Protein AF-A0A1Q4VI72-F1 (afdb_monomer)

Nearest PDB structures (foldseek):
  6pyu-assembly1_B  TM=8.974E-01  e=2.177E+00  Homo sapiens
  8i4v-assembly1_B  TM=8.586E-01  e=2.307E+00  Saccharomyces cerevisiae S288C
  6b87-assembly1_A-2  TM=8.925E-01  e=2.591E+00  synthetic construct
  6b87-assembly2_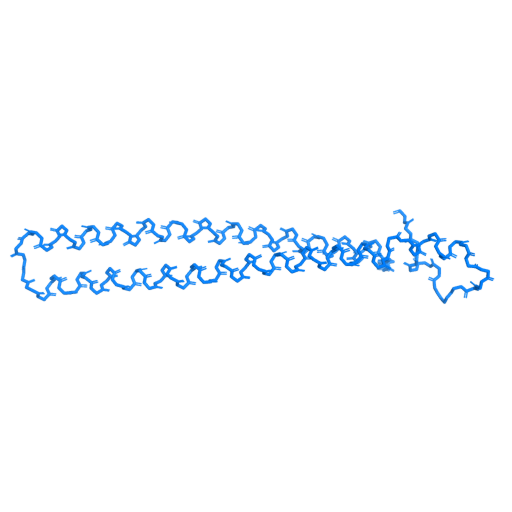B-3  TM=8.951E-01  e=3.083E+00  synthetic construct
  4ayx-assembly1_A  TM=3.768E-01  e=3.889E+00  Homo sapiens

Foldseek 3Di:
DDDPLQALVVVLVVLVVVLVVLVVVLVVLVVVLVVLVVVLVVLVVVLVVVVVVPPDPVSSVVSVVVSVVSVVVSVVSVVVSVVSVVVSVVSVVVSVCSCVVLVCQLVVCVPDPDDDPDPSRNDDD

Secondary structure (DSSP, 8-state):
-------HHHHHHHHHHHHHHHHHHHHHHHHHHHHHHHHHHHHHHHHHHHHHTT--HHHHHHHHHHHHHHHHHHHHHHHHHHHHHHHHHHHHHHHHHHHHHHTTHHHHHHH-SSPPS-TTTT---

pLDDT: mean 83.04, std 12.81, range [36.31, 95.94]

Structure (mmCIF, N/CA/C/O backbone):
data_AF-A0A1Q4VI72-F1
#
_entry.id   AF-A0A1Q4VI72-F1
#
loop_
_atom_site.group_PDB
_atom_site.id
_atom_site.type_symbol
_atom_site.label_atom_id
_atom_site.label_alt_id
_atom_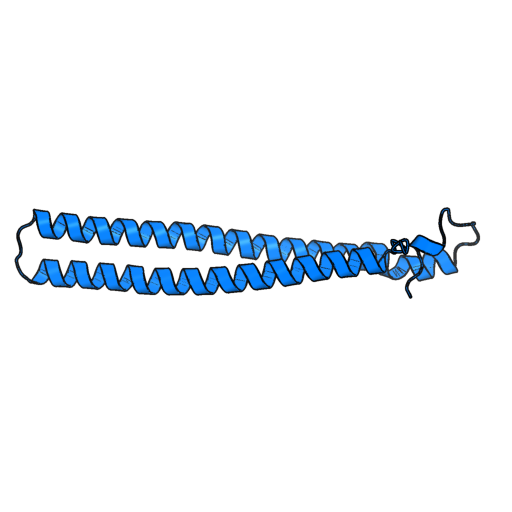site.label_comp_id
_atom_site.label_asym_id
_atom_site.label_entity_id
_atom_site.label_seq_id
_atom_site.pdbx_PDB_ins_code
_atom_site.Cartn_x
_atom_site.Cartn_y
_atom_site.Cartn_z
_atom_site.occupancy
_atom_site.B_iso_or_equiv
_atom_site.auth_seq_id
_atom_site.auth_comp_id
_atom_site.auth_asym_id
_atom_site.auth_atom_id
_atom_site.pdbx_PDB_model_num
ATOM 1 N N . MET A 1 1 ? 4.336 24.581 -32.681 1.00 36.31 1 MET A N 1
ATOM 2 C CA . MET A 1 1 ? 4.357 23.494 -31.678 1.00 36.31 1 MET A CA 1
ATOM 3 C C . MET A 1 1 ? 5.605 22.667 -31.921 1.00 36.31 1 MET A C 1
ATOM 5 O O . MET A 1 1 ? 5.722 22.096 -32.997 1.00 36.31 1 MET A O 1
ATOM 9 N N . ALA A 1 2 ? 6.5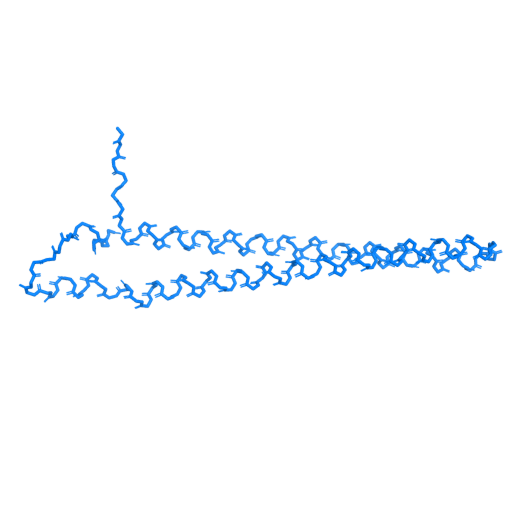71 22.680 -31.001 1.00 39.84 2 ALA A N 1
ATOM 10 C CA . ALA A 1 2 ? 7.768 21.856 -31.142 1.00 39.84 2 ALA A CA 1
ATOM 11 C C . ALA A 1 2 ? 7.350 20.378 -31.126 1.00 39.84 2 ALA A C 1
ATOM 13 O O . ALA A 1 2 ? 6.721 19.922 -30.171 1.00 39.84 2 ALA A O 1
ATOM 14 N N . LYS A 1 3 ? 7.645 19.654 -32.211 1.00 44.47 3 LYS A N 1
ATOM 15 C CA . LYS A 1 3 ? 7.513 18.197 -32.275 1.00 44.47 3 LYS A CA 1
ATOM 16 C C . LYS A 1 3 ? 8.441 17.659 -31.187 1.00 44.47 3 LYS A C 1
ATOM 18 O O . LYS A 1 3 ? 9.653 17.795 -31.319 1.00 44.47 3 LYS A O 1
ATOM 23 N N . VAL A 1 4 ? 7.895 17.120 -30.098 1.00 49.62 4 VAL A N 1
ATOM 24 C CA . VAL A 1 4 ? 8.700 16.330 -29.162 1.00 49.62 4 VAL A CA 1
ATOM 25 C C . VAL A 1 4 ? 9.279 15.202 -30.007 1.00 49.62 4 VAL A C 1
ATOM 27 O O . VAL A 1 4 ? 8.516 14.387 -30.530 1.00 49.62 4 VAL A O 1
ATOM 30 N N . SER A 1 5 ? 10.590 15.211 -30.250 1.00 59.25 5 SER A N 1
ATOM 31 C CA . SER A 1 5 ? 11.249 14.086 -30.899 1.00 59.25 5 SER A CA 1
ATOM 32 C C . SER A 1 5 ? 11.085 12.902 -29.955 1.00 59.25 5 SER A C 1
ATOM 34 O O . SER A 1 5 ? 11.680 12.832 -28.883 1.00 59.25 5 SER A O 1
ATOM 36 N N . LEU A 1 6 ? 10.163 12.012 -30.306 1.00 66.19 6 LEU A N 1
ATOM 37 C CA . LEU A 1 6 ? 9.956 10.761 -29.602 1.00 66.19 6 LEU A CA 1
ATOM 38 C C . LEU A 1 6 ? 11.237 9.951 -29.820 1.00 66.19 6 LEU A C 1
ATOM 40 O O . LEU A 1 6 ? 11.518 9.520 -30.930 1.00 66.19 6 LEU A O 1
ATOM 44 N N . THR A 1 7 ? 12.058 9.845 -28.780 1.00 73.69 7 THR A N 1
ATOM 45 C CA . THR A 1 7 ? 13.284 9.037 -28.766 1.00 73.69 7 THR A CA 1
ATOM 46 C C . THR A 1 7 ? 13.125 7.890 -27.782 1.00 73.69 7 THR A C 1
ATOM 48 O O . THR A 1 7 ? 12.330 7.970 -26.837 1.00 73.69 7 THR A O 1
ATOM 51 N N . TYR A 1 8 ? 13.931 6.841 -27.928 1.00 71.06 8 TYR A N 1
ATOM 52 C CA . TYR A 1 8 ? 13.983 5.773 -26.929 1.00 71.06 8 TYR A CA 1
ATOM 53 C C . TYR A 1 8 ? 14.281 6.301 -25.506 1.00 71.06 8 TYR A C 1
ATOM 55 O O . TYR A 1 8 ? 13.673 5.846 -24.535 1.00 71.06 8 TYR A O 1
ATOM 63 N N . ILE A 1 9 ? 15.143 7.318 -25.365 1.00 74.50 9 ILE A N 1
ATOM 64 C CA . ILE A 1 9 ? 15.403 7.958 -24.065 1.00 74.50 9 ILE A CA 1
ATOM 65 C C . ILE A 1 9 ? 14.132 8.580 -23.494 1.00 74.50 9 ILE A C 1
ATOM 67 O O . ILE A 1 9 ? 13.863 8.403 -22.305 1.00 74.50 9 ILE A O 1
ATOM 71 N N . SER A 1 10 ? 13.340 9.274 -24.317 1.00 79.19 10 SER A N 1
ATOM 72 C CA . SER A 1 10 ? 12.083 9.875 -23.861 1.00 79.19 10 SER A CA 1
ATOM 73 C C . SER A 1 10 ? 11.123 8.814 -23.308 1.00 79.19 10 SER A C 1
ATOM 75 O O . SER A 1 10 ? 10.606 8.982 -22.204 1.00 79.19 10 SER A O 1
ATOM 77 N N . LEU A 1 11 ? 10.995 7.665 -23.986 1.00 78.75 11 LEU A N 1
ATOM 78 C CA . LEU A 1 11 ? 10.203 6.528 -23.514 1.00 78.75 11 LEU A CA 1
ATOM 79 C C . LEU A 1 11 ? 10.751 5.965 -22.195 1.00 78.75 11 LEU A C 1
ATOM 81 O O . LEU A 1 11 ? 9.993 5.797 -21.238 1.00 78.75 11 LEU A O 1
ATOM 85 N N . ARG A 1 12 ? 12.066 5.729 -22.102 1.00 81.25 12 ARG A N 1
ATOM 86 C CA . ARG A 1 12 ? 12.709 5.218 -20.879 1.00 81.25 12 ARG A CA 1
ATOM 87 C C . ARG A 1 12 ? 12.503 6.162 -19.696 1.00 81.25 12 ARG A C 1
ATOM 89 O O . ARG A 1 12 ? 12.161 5.728 -18.600 1.00 81.25 12 ARG A O 1
ATOM 96 N N . LEU A 1 13 ? 12.686 7.466 -19.901 1.00 84.25 13 LEU A N 1
ATOM 97 C CA . LEU A 1 13 ? 12.469 8.476 -18.865 1.00 84.25 13 LEU A CA 1
ATOM 98 C C . LEU A 1 13 ? 11.007 8.509 -18.409 1.00 84.25 13 LEU A C 1
ATOM 100 O O . LEU A 1 13 ? 10.752 8.618 -17.207 1.00 84.25 13 LEU A O 1
ATOM 104 N N . SER A 1 14 ? 10.054 8.366 -19.332 1.00 84.00 14 SER A N 1
ATOM 105 C CA . SER A 1 14 ? 8.631 8.264 -19.002 1.00 84.00 14 SER A CA 1
ATOM 106 C C . SER A 1 14 ? 8.313 7.011 -18.182 1.00 84.00 14 SER A C 1
ATOM 108 O O . SER A 1 14 ? 7.658 7.135 -17.145 1.00 84.00 14 SER A O 1
ATOM 110 N N . VAL A 1 15 ? 8.819 5.835 -18.573 1.00 84.44 15 VAL A N 1
ATOM 111 C CA . VAL A 1 15 ? 8.623 4.570 -17.833 1.00 84.44 15 VAL A CA 1
ATOM 112 C C . VAL A 1 15 ? 9.241 4.655 -16.437 1.00 84.44 15 VAL A C 1
ATOM 114 O O . VAL A 1 15 ? 8.560 4.404 -15.441 1.00 84.44 15 VAL A O 1
ATOM 117 N N . ARG A 1 16 ? 10.488 5.125 -16.327 1.00 86.62 16 ARG A N 1
ATOM 118 C CA . ARG A 1 16 ? 11.162 5.332 -15.038 1.00 86.62 16 ARG A CA 1
ATOM 119 C C . ARG A 1 16 ? 10.419 6.323 -14.142 1.00 86.62 16 ARG A C 1
ATOM 121 O O . ARG A 1 16 ? 10.323 6.126 -12.930 1.00 86.62 16 ARG A O 1
ATOM 128 N N . SER A 1 17 ? 9.900 7.408 -14.716 1.00 89.06 17 SER A N 1
ATOM 129 C CA . SER A 1 17 ? 9.092 8.396 -13.992 1.00 89.06 17 SER A CA 1
ATOM 130 C C . SER A 1 17 ? 7.796 7.776 -13.467 1.00 89.06 17 SER A C 1
ATOM 132 O O . SER A 1 17 ? 7.456 7.963 -12.296 1.00 89.06 17 SER A O 1
ATOM 134 N N . ALA A 1 18 ? 7.109 6.979 -14.288 1.00 84.50 18 ALA A N 1
ATOM 135 C CA . ALA A 1 18 ? 5.918 6.243 -13.878 1.00 84.50 18 ALA A CA 1
ATOM 136 C C . ALA A 1 18 ? 6.222 5.245 -12.747 1.00 84.50 18 ALA A C 1
ATOM 138 O O . ALA A 1 18 ? 5.514 5.245 -11.742 1.00 84.50 18 ALA A O 1
ATOM 139 N N . ALA A 1 19 ? 7.317 4.482 -12.840 1.00 86.56 19 ALA A N 1
ATOM 140 C CA . ALA A 1 19 ? 7.741 3.543 -11.799 1.00 86.56 19 ALA A CA 1
ATOM 141 C C . ALA A 1 19 ? 8.025 4.239 -10.456 1.00 86.56 19 ALA A C 1
ATOM 143 O O . ALA A 1 19 ? 7.549 3.800 -9.405 1.00 86.56 19 ALA A O 1
ATOM 144 N N . LYS A 1 20 ? 8.723 5.384 -10.480 1.00 91.38 20 LYS A N 1
ATOM 145 C CA . LYS A 1 20 ? 8.958 6.207 -9.280 1.00 91.38 20 LYS A CA 1
ATOM 146 C C . LYS A 1 20 ? 7.657 6.730 -8.668 1.00 91.38 20 LYS A C 1
ATOM 148 O O . LYS A 1 20 ? 7.504 6.699 -7.449 1.00 91.38 20 LYS A O 1
ATOM 153 N N . LYS A 1 21 ? 6.717 7.201 -9.494 1.00 90.75 21 LYS A N 1
ATOM 154 C CA . LYS A 1 21 ? 5.401 7.666 -9.025 1.00 90.75 21 LYS A CA 1
ATOM 155 C C . LYS A 1 21 ? 4.598 6.525 -8.402 1.00 90.75 21 LYS A C 1
ATOM 157 O O . LYS A 1 21 ? 4.061 6.707 -7.313 1.00 90.75 21 LYS A O 1
ATOM 162 N N . ALA A 1 22 ? 4.572 5.355 -9.041 1.00 86.62 22 ALA A N 1
ATOM 163 C CA . ALA A 1 22 ? 3.924 4.161 -8.505 1.00 86.62 22 ALA A CA 1
ATOM 164 C C . ALA A 1 22 ? 4.502 3.782 -7.135 1.00 86.62 22 ALA A C 1
ATOM 166 O O . ALA A 1 22 ? 3.748 3.527 -6.198 1.00 86.62 22 ALA A O 1
ATOM 167 N N . ARG A 1 23 ? 5.831 3.844 -6.979 1.00 91.75 23 ARG A N 1
ATOM 168 C CA . ARG A 1 23 ? 6.484 3.594 -5.690 1.00 91.75 23 ARG A CA 1
ATOM 169 C C . ARG A 1 23 ? 6.073 4.592 -4.616 1.00 91.75 23 ARG A C 1
ATOM 171 O O . ARG A 1 23 ? 5.679 4.186 -3.530 1.00 91.75 23 ARG A O 1
ATOM 178 N N . ALA A 1 24 ? 6.117 5.884 -4.931 1.00 93.25 24 ALA A N 1
ATOM 179 C CA . ALA A 1 24 ? 5.732 6.928 -3.988 1.00 93.25 24 ALA A CA 1
ATOM 180 C C . ALA A 1 24 ? 4.264 6.797 -3.543 1.00 93.25 24 ALA A C 1
ATOM 182 O O . ALA A 1 24 ? 3.948 7.050 -2.381 1.00 93.25 24 ALA A O 1
ATOM 183 N N . LEU A 1 25 ? 3.366 6.392 -4.447 1.00 89.75 25 LEU A N 1
ATOM 184 C CA . LEU A 1 25 ? 1.969 6.107 -4.116 1.00 89.75 25 LEU A CA 1
ATOM 185 C C . LEU A 1 25 ? 1.838 4.874 -3.215 1.00 89.75 25 LEU A C 1
ATOM 187 O O . LEU A 1 25 ? 1.130 4.945 -2.214 1.00 89.75 25 LEU A O 1
ATOM 191 N N . ALA A 1 26 ? 2.560 3.790 -3.511 1.00 90.62 26 ALA A N 1
ATOM 192 C CA . ALA A 1 26 ? 2.587 2.599 -2.664 1.00 90.62 26 ALA A CA 1
ATOM 193 C C . ALA A 1 26 ? 3.093 2.919 -1.245 1.00 90.62 26 ALA A C 1
ATOM 195 O O . ALA A 1 26 ? 2.473 2.511 -0.266 1.00 90.62 26 ALA A O 1
ATOM 196 N N . ASP A 1 27 ? 4.154 3.721 -1.117 1.00 93.56 27 ASP A N 1
ATOM 197 C CA . ASP A 1 27 ? 4.691 4.132 0.186 1.00 93.56 27 ASP A CA 1
ATOM 198 C C . ASP A 1 27 ? 3.692 5.005 0.970 1.00 93.56 27 ASP A C 1
ATOM 200 O O . ASP A 1 27 ? 3.551 4.862 2.187 1.00 93.56 27 ASP A O 1
ATOM 204 N N . ARG A 1 28 ? 2.955 5.898 0.291 1.00 93.62 28 ARG A N 1
ATOM 205 C CA . ARG A 1 28 ? 1.867 6.674 0.916 1.00 93.62 28 ARG A CA 1
ATOM 206 C C . ARG A 1 28 ? 0.740 5.764 1.399 1.00 93.62 28 ARG A C 1
ATOM 208 O O . ARG A 1 28 ? 0.260 5.947 2.515 1.00 93.62 28 ARG A O 1
ATOM 215 N N . GLN A 1 29 ? 0.354 4.780 0.592 1.00 91.81 29 GLN A N 1
ATOM 216 C CA . GLN A 1 29 ? -0.692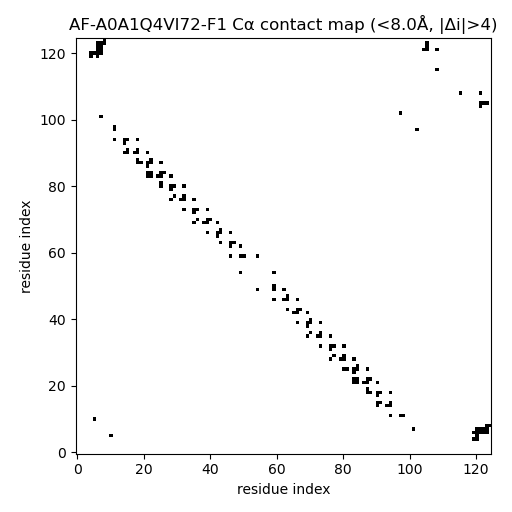 3.827 0.947 1.00 91.81 29 GLN A CA 1
ATOM 217 C C . GLN A 1 29 ? -0.284 2.944 2.131 1.00 91.81 29 GLN A C 1
ATOM 219 O O . GLN A 1 29 ? -1.100 2.697 3.017 1.00 91.81 29 GLN A O 1
ATOM 224 N N . ALA A 1 30 ? 0.980 2.521 2.192 1.00 93.00 30 ALA A N 1
ATOM 225 C CA . ALA A 1 30 ? 1.521 1.773 3.322 1.00 93.00 30 ALA A CA 1
ATOM 226 C C . ALA A 1 30 ? 1.436 2.585 4.625 1.00 93.00 30 ALA A C 1
ATOM 228 O O . ALA A 1 30 ? 0.957 2.077 5.635 1.00 93.00 30 ALA A O 1
ATOM 229 N N . LYS A 1 31 ? 1.809 3.872 4.588 1.00 95.25 31 LYS A N 1
ATOM 230 C CA . LYS A 1 31 ? 1.679 4.772 5.747 1.00 95.25 31 LYS A CA 1
ATOM 231 C C . LYS A 1 31 ? 0.228 4.952 6.184 1.00 95.25 31 LYS A C 1
ATOM 233 O O . LYS A 1 31 ? -0.054 4.899 7.374 1.00 95.25 31 LYS A O 1
ATOM 238 N N . LEU A 1 32 ? -0.692 5.158 5.240 1.00 94.06 32 LEU A N 1
ATOM 239 C CA . LEU A 1 32 ? -2.118 5.277 5.552 1.00 94.06 32 LEU A CA 1
ATOM 240 C C . LEU A 1 32 ? -2.666 3.988 6.179 1.00 94.06 32 LEU A C 1
ATOM 242 O O . LEU A 1 32 ? -3.417 4.046 7.145 1.00 94.06 32 LEU A O 1
ATOM 246 N N . THR A 1 33 ? -2.253 2.836 5.654 1.00 94.25 33 THR A N 1
ATOM 247 C CA . THR A 1 33 ? -2.644 1.519 6.172 1.00 94.25 33 THR A CA 1
ATOM 248 C C . THR A 1 33 ? -2.150 1.309 7.600 1.00 94.25 33 THR A C 1
ATOM 250 O O . THR A 1 33 ? -2.919 0.836 8.427 1.00 94.25 33 THR A O 1
ATOM 253 N N . ALA A 1 34 ? -0.905 1.692 7.904 1.00 95.00 34 ALA A N 1
ATOM 254 C CA . ALA A 1 34 ? -0.365 1.617 9.261 1.00 95.00 34 ALA A CA 1
ATOM 255 C C . ALA A 1 34 ? -1.183 2.472 10.242 1.00 95.00 34 ALA A C 1
ATOM 257 O O . ALA A 1 34 ? -1.569 1.988 11.297 1.00 95.00 34 ALA A O 1
ATOM 258 N N . ARG A 1 35 ? -1.555 3.697 9.847 1.00 95.19 35 ARG A N 1
ATOM 259 C CA . ARG A 1 35 ? -2.423 4.555 10.671 1.00 95.19 35 ARG A CA 1
ATOM 260 C C . ARG A 1 35 ? -3.805 3.938 10.881 1.00 95.19 35 ARG A C 1
ATOM 262 O O . ARG A 1 35 ? -4.297 3.920 11.994 1.00 95.19 35 ARG A O 1
ATOM 269 N N . LEU A 1 36 ? -4.422 3.376 9.840 1.00 94.06 36 LEU A N 1
ATOM 270 C CA . LEU A 1 36 ? -5.710 2.679 9.984 1.00 94.06 36 LEU A CA 1
ATOM 271 C C . LEU A 1 36 ? -5.629 1.460 10.907 1.00 94.06 36 LEU A C 1
ATOM 273 O O . LEU A 1 36 ? -6.625 1.117 11.538 1.00 94.06 36 LEU A O 1
ATOM 277 N N . GLN A 1 37 ? -4.470 0.805 10.975 1.00 95.56 37 GLN A N 1
ATOM 278 C CA . GLN A 1 37 ? -4.241 -0.275 11.926 1.00 95.56 37 GLN A CA 1
ATOM 279 C C . GLN A 1 37 ? -4.269 0.251 13.361 1.00 95.56 37 GLN A C 1
ATOM 281 O O . GLN A 1 37 ? -5.022 -0.273 14.172 1.00 95.56 37 GLN A O 1
ATOM 286 N N . GLU A 1 38 ? -3.505 1.311 13.635 1.00 95.94 38 GLU A N 1
ATOM 287 C CA . GLU A 1 38 ? -3.449 1.964 14.949 1.00 95.94 38 GLU A CA 1
ATOM 288 C C . GLU A 1 38 ? -4.850 2.399 15.406 1.00 95.94 38 GLU A C 1
ATOM 290 O O . GLU A 1 38 ? -5.297 2.013 16.482 1.00 95.94 38 GLU A O 1
ATOM 295 N N . GLU A 1 39 ? -5.592 3.098 14.543 1.00 94.25 39 GLU A N 1
ATOM 296 C CA . GLU A 1 39 ? -6.964 3.539 14.833 1.00 94.25 39 GLU A CA 1
ATOM 297 C C . GLU A 1 39 ? -7.914 2.351 15.067 1.00 94.25 39 GLU A C 1
ATOM 299 O O . GLU A 1 39 ? -8.763 2.375 15.957 1.00 94.25 39 GLU A O 1
ATOM 304 N N . SER A 1 40 ? -7.778 1.274 14.286 1.00 94.00 40 SER A N 1
ATOM 305 C CA . SER A 1 40 ? -8.580 0.061 14.471 1.00 94.00 40 SER A CA 1
ATOM 306 C C . SER A 1 40 ? -8.277 -0.644 15.797 1.00 94.00 40 SER A C 1
ATOM 308 O O . SER A 1 40 ? -9.190 -1.206 16.412 1.00 94.00 40 SER A O 1
ATOM 310 N N . ASP A 1 41 ? -7.015 -0.670 16.215 1.00 93.94 41 ASP A N 1
ATOM 311 C CA . ASP A 1 41 ? -6.594 -1.267 17.481 1.00 93.94 41 ASP A CA 1
ATOM 312 C C . ASP A 1 41 ? -7.064 -0.410 18.666 1.00 93.94 41 ASP A C 1
ATOM 314 O O . ASP A 1 41 ? -7.540 -0.948 19.669 1.00 93.94 41 ASP A O 1
ATOM 318 N N . ASP A 1 42 ? -7.046 0.917 18.523 1.00 95.00 42 ASP A N 1
ATOM 319 C CA . ASP A 1 42 ? -7.583 1.841 19.521 1.00 95.00 42 ASP A CA 1
ATOM 320 C C . ASP A 1 42 ? -9.097 1.705 19.692 1.00 95.00 42 ASP A C 1
ATOM 322 O O . ASP A 1 42 ? -9.576 1.616 20.824 1.00 95.00 42 ASP A O 1
ATOM 326 N N . VAL A 1 43 ? -9.859 1.602 18.599 1.00 92.44 43 VAL A N 1
ATOM 327 C CA . VAL A 1 43 ? -11.309 1.351 18.675 1.00 92.44 43 VAL A CA 1
ATOM 328 C C . VAL A 1 43 ? -11.594 0.022 19.372 1.00 92.44 43 VAL A C 1
ATOM 330 O O . VAL A 1 43 ? -12.490 -0.052 20.213 1.00 92.44 43 VAL A O 1
ATOM 333 N N . LYS A 1 44 ? -10.811 -1.025 19.084 1.00 90.38 44 LYS A N 1
ATOM 334 C CA . LYS A 1 44 ? -10.937 -2.309 19.784 1.00 90.38 44 LYS A CA 1
ATOM 335 C C . LYS A 1 44 ? -10.694 -2.151 21.285 1.00 90.38 44 LYS A C 1
ATOM 337 O O . LYS A 1 44 ? -11.487 -2.644 22.081 1.00 90.38 44 LYS A O 1
ATOM 342 N N . ARG A 1 45 ? -9.627 -1.451 21.667 1.00 92.88 45 ARG A N 1
ATOM 343 C CA . ARG A 1 45 ? -9.294 -1.188 23.071 1.00 92.88 45 ARG A CA 1
ATOM 344 C C . ARG A 1 45 ? -10.402 -0.403 23.774 1.00 92.88 45 ARG A C 1
ATOM 346 O O . ARG A 1 45 ? -10.723 -0.706 24.918 1.00 92.88 45 ARG A O 1
ATOM 353 N N . ILE A 1 46 ? -11.004 0.577 23.101 1.00 92.56 46 ILE A N 1
ATOM 354 C CA . ILE A 1 46 ? -12.150 1.330 23.630 1.00 92.56 46 ILE A CA 1
ATOM 355 C C . ILE A 1 46 ? -13.358 0.406 23.830 1.00 92.56 46 ILE A C 1
ATOM 357 O O . ILE A 1 46 ? -13.971 0.452 24.893 1.00 92.56 46 ILE A O 1
ATOM 361 N N . ALA A 1 47 ? -13.671 -0.470 22.870 1.00 89.00 47 ALA A N 1
ATOM 362 C CA . ALA A 1 47 ? -14.757 -1.442 23.015 1.00 89.00 47 ALA A CA 1
ATOM 363 C C . ALA A 1 47 ? -14.528 -2.387 24.214 1.00 89.00 47 ALA A C 1
ATOM 365 O O . ALA A 1 47 ? -15.424 -2.581 25.033 1.00 89.00 47 ALA A O 1
ATOM 366 N N . GLU A 1 48 ? -13.301 -2.891 24.394 1.00 89.19 48 GLU A N 1
ATOM 367 C CA . GLU A 1 48 ? -12.917 -3.714 25.554 1.00 89.19 48 GLU A CA 1
ATOM 368 C C . GLU A 1 48 ? -13.056 -2.944 26.883 1.00 89.19 48 GLU A C 1
ATOM 370 O O . GLU A 1 48 ? -13.521 -3.490 27.888 1.00 89.19 48 GLU A O 1
ATOM 375 N N . GLN A 1 49 ? -12.707 -1.653 26.900 1.00 92.69 49 GLN A N 1
ATOM 376 C CA . GLN A 1 49 ? -12.908 -0.793 28.068 1.00 92.69 49 GLN A CA 1
ATOM 377 C C . GLN A 1 49 ? -14.394 -0.589 28.376 1.00 92.69 49 GLN A C 1
ATOM 379 O O . GLN A 1 49 ? -14.780 -0.694 29.538 1.00 92.69 49 GLN A O 1
ATOM 384 N N . ILE A 1 50 ? -15.233 -0.352 27.367 1.00 89.12 50 ILE A N 1
ATOM 385 C CA . ILE A 1 50 ? -16.686 -0.202 27.536 1.00 89.12 50 ILE A CA 1
ATOM 386 C C . ILE A 1 50 ? -17.297 -1.488 28.099 1.00 89.12 50 ILE A C 1
ATOM 388 O O . ILE A 1 50 ? -18.057 -1.427 29.067 1.00 89.12 50 ILE A O 1
ATOM 392 N N . ALA A 1 51 ? -16.893 -2.653 27.588 1.00 88.19 51 ALA A N 1
ATOM 393 C CA . ALA A 1 51 ? -17.329 -3.948 28.109 1.00 88.19 51 ALA A CA 1
ATOM 394 C C . ALA A 1 51 ? -17.010 -4.122 29.608 1.00 88.19 51 ALA A C 1
ATOM 396 O O . ALA A 1 51 ? -17.786 -4.719 30.356 1.00 88.19 51 ALA A O 1
ATOM 397 N N . SER A 1 52 ? -15.902 -3.541 30.084 1.00 92.81 52 SER A N 1
ATOM 398 C CA . SER A 1 52 ? -15.511 -3.601 31.499 1.00 92.81 52 SER A CA 1
ATOM 399 C C . SER A 1 52 ? -16.389 -2.753 32.435 1.00 92.81 52 SER A C 1
ATOM 401 O O . SER A 1 52 ? -16.428 -3.010 33.640 1.00 92.81 52 SER A O 1
ATOM 403 N N . LEU A 1 53 ? -17.139 -1.780 31.901 1.00 93.25 53 LEU A N 1
ATOM 404 C CA . LEU A 1 53 ? -17.971 -0.853 32.680 1.00 93.25 53 LEU A CA 1
ATOM 405 C C . LEU A 1 53 ? -19.315 -1.452 33.126 1.00 93.25 53 LEU A C 1
ATOM 407 O O . LEU A 1 53 ? -20.111 -0.751 33.750 1.00 93.25 53 LEU A O 1
ATOM 411 N N . LYS A 1 54 ? -19.572 -2.737 32.840 1.00 87.62 54 LYS A N 1
ATOM 412 C CA . LYS A 1 54 ? -20.849 -3.419 33.128 1.00 87.62 54 LYS A CA 1
ATOM 413 C C . LYS A 1 54 ? -22.060 -2.706 32.504 1.00 87.62 54 LYS A C 1
ATOM 415 O O . LYS A 1 54 ? -23.145 -2.710 33.088 1.00 87.62 54 LYS A O 1
ATOM 420 N N . VAL A 1 55 ? -21.864 -2.075 31.344 1.00 90.62 55 VAL A N 1
ATOM 421 C CA . VAL A 1 55 ? -22.966 -1.550 30.523 1.00 90.62 55 VAL A CA 1
ATOM 422 C C . VAL A 1 55 ? -23.822 -2.702 29.994 1.00 90.62 55 VAL A C 1
ATOM 424 O O . VAL A 1 55 ? -23.454 -3.873 30.126 1.00 90.62 55 VAL A O 1
ATOM 427 N N . ASP A 1 56 ? -24.989 -2.389 29.436 1.00 93.56 56 ASP A N 1
ATOM 428 C CA . ASP A 1 56 ? -25.883 -3.429 28.946 1.00 93.56 56 ASP A CA 1
ATOM 429 C C . ASP A 1 56 ? -25.250 -4.226 27.777 1.00 93.56 56 ASP A C 1
ATOM 431 O O . ASP A 1 56 ? -24.422 -3.691 27.030 1.00 93.56 56 ASP A O 1
ATOM 435 N N . PRO A 1 57 ? -25.635 -5.502 27.592 1.00 89.38 57 PRO A N 1
ATOM 436 C CA . PRO A 1 57 ? -25.037 -6.356 26.568 1.00 89.38 57 PRO A CA 1
ATOM 437 C C . PRO A 1 57 ? -25.214 -5.861 25.126 1.00 89.38 57 PRO A C 1
ATOM 439 O O . PRO A 1 57 ? -24.365 -6.172 24.293 1.00 89.38 57 PRO A O 1
ATOM 442 N N . PHE A 1 58 ? -26.281 -5.112 24.812 1.00 92.81 58 PHE A N 1
ATOM 443 C CA . PHE A 1 58 ? -26.479 -4.578 23.462 1.00 92.81 58 PHE A CA 1
ATOM 444 C C . PHE A 1 58 ? -25.475 -3.467 23.167 1.00 92.81 58 PHE A C 1
ATOM 446 O O . PHE A 1 58 ? -24.859 -3.492 22.107 1.00 92.81 58 PHE A O 1
ATOM 453 N N . THR A 1 59 ? -25.219 -2.569 24.123 1.00 89.56 59 THR A N 1
ATOM 454 C CA . THR A 1 59 ? -24.168 -1.546 23.981 1.00 89.56 59 THR A CA 1
ATOM 455 C C . THR A 1 59 ? -22.791 -2.181 23.767 1.00 89.56 59 THR A C 1
ATOM 457 O O . THR A 1 59 ? -22.027 -1.728 22.915 1.00 89.56 59 THR A O 1
ATOM 460 N N . VAL A 1 60 ? -22.464 -3.252 24.502 1.00 90.75 60 VAL A N 1
ATOM 461 C CA . VAL A 1 60 ? -21.205 -3.987 24.280 1.00 90.75 60 VAL A CA 1
ATOM 462 C C . VAL A 1 60 ? -21.146 -4.530 22.852 1.00 90.75 60 VAL A C 1
ATOM 464 O O . VAL A 1 60 ? -20.179 -4.245 22.145 1.00 90.75 60 VAL A O 1
ATOM 467 N N . ALA A 1 61 ? -22.191 -5.230 22.405 1.00 92.25 61 ALA A N 1
ATOM 468 C CA . ALA A 1 61 ? -22.252 -5.800 21.061 1.00 92.25 61 ALA A CA 1
ATOM 469 C C . ALA A 1 61 ? -22.096 -4.731 19.964 1.00 92.25 61 ALA A C 1
ATOM 471 O O . ALA A 1 61 ? -21.276 -4.894 19.064 1.00 92.25 61 ALA A O 1
ATOM 472 N N . GLU A 1 62 ? -22.795 -3.597 20.076 1.00 90.88 62 GLU A N 1
ATOM 473 C CA . GLU A 1 62 ? -22.672 -2.491 19.117 1.00 90.88 62 GLU A CA 1
ATOM 474 C C . GLU A 1 62 ? -21.236 -1.943 19.042 1.00 90.88 62 GLU A C 1
ATOM 476 O O . GLU A 1 62 ? -20.716 -1.677 17.955 1.00 90.88 62 GLU A O 1
ATOM 481 N N . THR A 1 63 ? -20.549 -1.797 20.181 1.00 90.94 63 THR A N 1
ATOM 482 C CA . THR A 1 63 ? -19.155 -1.317 20.191 1.00 90.94 63 THR A CA 1
ATOM 483 C C . THR A 1 63 ? -18.170 -2.341 19.622 1.00 90.94 63 THR A C 1
ATOM 485 O O . THR A 1 63 ? -17.221 -1.966 18.923 1.00 90.94 63 THR A O 1
ATOM 488 N N . GLU A 1 64 ? -18.405 -3.635 19.854 1.00 90.50 64 GLU A N 1
ATOM 489 C CA . GLU A 1 64 ? -17.629 -4.716 19.243 1.00 90.50 64 GLU A CA 1
ATOM 490 C C . GLU A 1 64 ? -17.815 -4.759 17.721 1.00 90.50 64 GLU A C 1
ATOM 492 O O . GLU A 1 64 ? -16.825 -4.927 16.995 1.00 90.50 64 GLU A O 1
ATOM 497 N N . ASP A 1 65 ? -19.039 -4.529 17.235 1.00 93.75 65 ASP A N 1
ATOM 498 C CA . ASP A 1 65 ? -19.369 -4.451 15.809 1.00 93.75 65 ASP A CA 1
ATOM 499 C C . ASP A 1 65 ? -18.636 -3.291 15.126 1.00 93.75 65 ASP A C 1
ATOM 501 O O . ASP A 1 65 ? -18.001 -3.483 14.082 1.00 93.75 65 ASP A O 1
ATOM 505 N N . VAL A 1 66 ? -18.619 -2.102 15.739 1.00 92.00 66 VAL A N 1
ATOM 506 C CA . VAL A 1 66 ? -17.846 -0.951 15.234 1.00 92.00 66 VAL A CA 1
ATOM 507 C C . VAL A 1 66 ? -16.351 -1.281 15.163 1.00 92.00 66 VAL A C 1
ATOM 509 O O . VAL A 1 66 ? -15.698 -1.014 14.147 1.00 92.00 66 VAL A O 1
ATOM 512 N N . GLY A 1 67 ? -15.800 -1.930 16.194 1.00 90.88 67 GLY A N 1
ATOM 513 C CA . GLY A 1 67 ? -14.418 -2.417 16.174 1.00 90.88 67 GLY A CA 1
ATOM 514 C C . GLY A 1 67 ? -14.164 -3.464 15.083 1.00 90.88 67 GLY A C 1
ATOM 515 O O . GLY A 1 67 ? -13.091 -3.494 14.476 1.00 90.88 67 GLY A O 1
ATOM 516 N N . GLY A 1 68 ? -15.152 -4.312 14.792 1.00 92.50 68 GLY A N 1
ATOM 517 C CA . GLY A 1 68 ? -15.133 -5.260 13.681 1.00 92.50 68 GLY A CA 1
ATOM 518 C C . GLY A 1 68 ? -15.058 -4.572 12.317 1.00 92.50 68 GLY A C 1
ATOM 519 O O . GLY A 1 68 ? -14.201 -4.925 11.500 1.00 92.50 68 GLY A O 1
ATOM 520 N N . LEU A 1 69 ? -15.893 -3.555 12.094 1.00 94.62 69 LEU A N 1
ATOM 521 C CA . LEU A 1 69 ? -15.920 -2.767 10.859 1.00 94.62 69 LEU A CA 1
ATOM 522 C C . LEU A 1 69 ? -14.597 -2.029 10.621 1.00 94.62 69 LEU A C 1
ATOM 524 O O . LEU A 1 69 ? -14.068 -2.064 9.508 1.00 94.62 69 LEU A O 1
ATOM 528 N N . MET A 1 70 ? -14.010 -1.433 11.663 1.00 93.19 70 MET A N 1
ATOM 529 C CA . MET A 1 70 ? -12.699 -0.776 11.569 1.00 93.19 70 MET A CA 1
ATOM 530 C C . MET A 1 70 ? -11.583 -1.760 11.200 1.00 93.19 70 MET A C 1
ATOM 532 O O . MET A 1 70 ? -10.784 -1.484 10.298 1.00 93.19 70 MET A O 1
ATOM 536 N N . ARG A 1 71 ? -11.580 -2.961 11.796 1.00 93.19 71 ARG A N 1
ATOM 537 C CA . ARG A 1 71 ? -10.640 -4.028 11.411 1.00 93.19 71 ARG A CA 1
ATOM 538 C C . ARG A 1 71 ? -10.815 -4.442 9.957 1.00 93.19 71 ARG A C 1
ATOM 540 O O . ARG A 1 71 ? -9.835 -4.729 9.269 1.00 93.19 71 ARG A O 1
ATOM 547 N N . GLN A 1 72 ? -12.051 -4.509 9.475 1.00 95.38 72 GLN A N 1
ATOM 548 C CA . GLN A 1 72 ? -12.331 -4.856 8.087 1.00 95.38 72 GLN A CA 1
ATOM 549 C C . GLN A 1 72 ? -11.866 -3.757 7.120 1.00 95.38 72 GLN A C 1
ATOM 551 O O . GLN A 1 72 ? -11.252 -4.068 6.098 1.00 95.38 72 GLN A O 1
ATOM 556 N N . LEU A 1 73 ? -12.063 -2.486 7.476 1.00 93.44 73 LEU A N 1
ATOM 557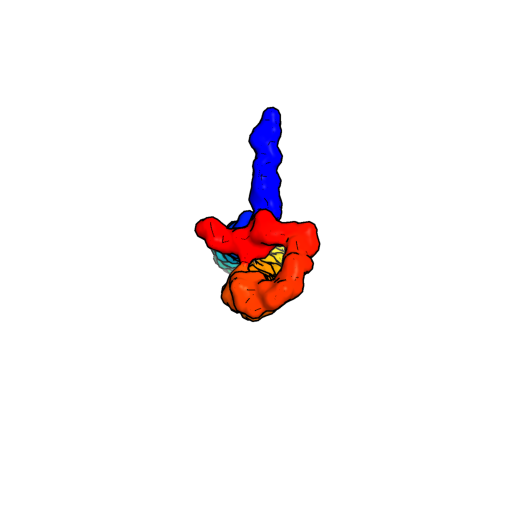 C CA . LEU A 1 73 ? -11.547 -1.345 6.721 1.00 93.44 73 LEU A CA 1
ATOM 558 C C . LEU A 1 73 ? -10.017 -1.388 6.602 1.00 93.44 73 LEU A C 1
ATOM 560 O O . LEU A 1 73 ? -9.482 -1.255 5.499 1.00 93.44 73 LEU A O 1
ATOM 564 N N . TRP A 1 74 ? -9.312 -1.642 7.709 1.00 93.94 74 TRP A N 1
ATOM 565 C CA . TRP A 1 74 ? -7.859 -1.827 7.694 1.00 93.94 74 TRP A CA 1
ATOM 566 C C . TRP A 1 74 ? -7.436 -2.974 6.766 1.00 93.94 74 TRP A C 1
ATOM 568 O O . TRP A 1 74 ? -6.528 -2.797 5.952 1.00 93.94 74 TRP A O 1
ATOM 578 N N . LYS A 1 75 ? -8.116 -4.129 6.816 1.00 94.81 75 LYS A N 1
ATOM 579 C CA . LYS A 1 75 ? -7.815 -5.264 5.924 1.00 94.81 75 L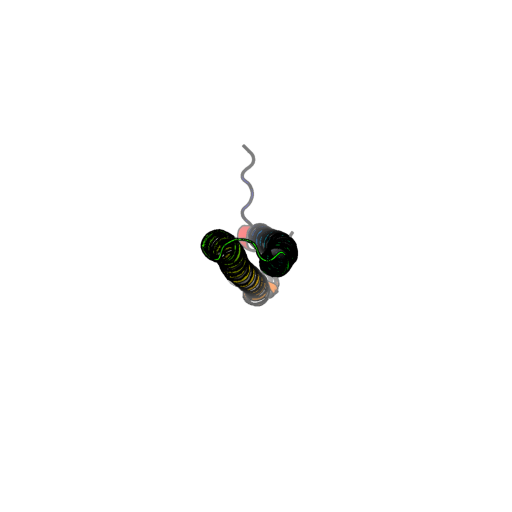YS A CA 1
ATOM 580 C C . LYS A 1 75 ? -7.918 -4.874 4.449 1.00 94.81 75 LYS A C 1
ATOM 582 O O . LYS A 1 75 ? -7.024 -5.211 3.675 1.00 94.81 75 LYS A O 1
ATOM 587 N N . TYR A 1 76 ? -8.957 -4.137 4.056 1.00 93.81 76 TYR A N 1
ATOM 588 C CA . TYR A 1 76 ? -9.086 -3.656 2.677 1.00 93.81 76 TYR A CA 1
ATOM 589 C C . TYR A 1 76 ? -7.980 -2.668 2.297 1.00 93.81 76 TYR A C 1
ATOM 591 O O . TYR A 1 76 ? -7.407 -2.774 1.209 1.00 93.81 76 TYR A O 1
ATOM 599 N N . ALA A 1 77 ? -7.620 -1.754 3.200 1.00 90.81 77 ALA A N 1
ATOM 600 C CA . ALA A 1 77 ? -6.501 -0.843 2.984 1.00 90.81 77 ALA A CA 1
ATOM 601 C C . ALA A 1 77 ? -5.172 -1.598 2.801 1.00 90.81 77 ALA A C 1
ATOM 603 O O . ALA A 1 77 ? -4.406 -1.269 1.893 1.00 90.81 77 ALA A O 1
ATOM 604 N N . ALA A 1 78 ? -4.936 -2.649 3.594 1.00 92.19 78 ALA A N 1
ATOM 605 C CA . ALA A 1 78 ? -3.749 -3.494 3.505 1.00 92.19 78 ALA A CA 1
ATOM 606 C C . ALA A 1 78 ? -3.673 -4.266 2.182 1.00 92.19 78 ALA A C 1
ATOM 608 O O . ALA A 1 78 ? -2.610 -4.319 1.560 1.00 92.19 78 ALA A O 1
ATOM 609 N N . TRP A 1 79 ? -4.798 -4.801 1.705 1.00 93.94 79 TRP A N 1
ATOM 610 C CA . TRP A 1 79 ? -4.876 -5.440 0.389 1.00 93.94 79 TRP A CA 1
ATOM 611 C C . TRP A 1 79 ? -4.522 -4.465 -0.732 1.00 93.94 79 TRP A C 1
ATOM 613 O O . TRP A 1 79 ? -3.710 -4.777 -1.605 1.00 93.94 79 TRP A O 1
ATOM 623 N N . TYR A 1 80 ? -5.079 -3.256 -0.685 1.00 87.44 80 TYR A N 1
ATOM 624 C CA . TYR A 1 80 ? -4.784 -2.231 -1.678 1.00 87.44 80 TYR A CA 1
ATOM 625 C C . TYR A 1 80 ? -3.319 -1.764 -1.612 1.00 87.44 80 TYR A C 1
ATOM 627 O O . TYR A 1 80 ? -2.682 -1.582 -2.650 1.00 87.44 80 TYR A O 1
ATOM 635 N N . ALA A 1 81 ? -2.738 -1.644 -0.413 1.00 89.38 81 ALA A N 1
ATOM 636 C CA . ALA A 1 81 ? -1.318 -1.338 -0.236 1.00 89.38 81 ALA A CA 1
ATOM 637 C C . ALA A 1 81 ? -0.410 -2.413 -0.854 1.00 89.38 81 ALA A C 1
ATOM 639 O O . ALA A 1 81 ? 0.556 -2.082 -1.545 1.00 89.38 81 ALA A O 1
ATOM 640 N N . ALA A 1 82 ? -0.740 -3.692 -0.654 1.00 89.94 82 ALA A N 1
ATOM 641 C CA . ALA A 1 82 ? -0.012 -4.805 -1.252 1.00 89.94 82 ALA A CA 1
ATOM 642 C C . ALA A 1 82 ? -0.092 -4.769 -2.788 1.00 89.94 82 ALA A C 1
ATOM 644 O O . ALA A 1 82 ? 0.936 -4.848 -3.461 1.00 89.94 82 ALA A O 1
ATOM 645 N N . ALA A 1 83 ? -1.285 -4.551 -3.348 1.00 89.75 83 ALA A N 1
ATOM 646 C CA . ALA A 1 83 ? -1.471 -4.421 -4.793 1.00 89.75 83 ALA A CA 1
ATOM 647 C C . ALA A 1 83 ? -0.699 -3.222 -5.383 1.00 89.75 83 ALA A C 1
ATOM 649 O O . ALA A 1 83 ? -0.087 -3.329 -6.451 1.00 89.75 83 ALA A O 1
ATOM 650 N N . ALA A 1 84 ? -0.667 -2.088 -4.677 1.00 85.44 84 ALA A N 1
ATOM 651 C CA . ALA A 1 84 ? 0.109 -0.916 -5.079 1.00 85.44 84 ALA A CA 1
ATOM 652 C C . ALA A 1 84 ? 1.622 -1.198 -5.072 1.00 85.44 84 ALA A C 1
ATOM 654 O O . ALA A 1 84 ? 2.341 -0.783 -5.987 1.00 85.44 84 ALA A O 1
ATOM 655 N N . LEU A 1 85 ? 2.112 -1.940 -4.074 1.00 88.12 85 LEU A N 1
ATOM 656 C CA . LEU A 1 85 ? 3.510 -2.355 -3.996 1.00 88.12 85 LEU A CA 1
ATOM 657 C C . LEU A 1 85 ? 3.894 -3.284 -5.157 1.00 88.12 85 LEU A C 1
ATOM 659 O O . LEU A 1 85 ? 4.926 -3.060 -5.791 1.00 88.12 85 LEU A O 1
ATOM 663 N N . GLU A 1 86 ? 3.066 -4.280 -5.469 1.00 89.44 86 GLU A N 1
ATOM 664 C CA . GLU A 1 86 ? 3.276 -5.166 -6.623 1.00 89.44 86 GLU A CA 1
ATOM 665 C C . GLU A 1 86 ? 3.270 -4.391 -7.946 1.00 89.44 86 GLU A C 1
ATOM 667 O O . GLU A 1 86 ? 4.161 -4.557 -8.779 1.00 89.44 86 GLU A O 1
ATOM 672 N N . THR A 1 87 ? 2.343 -3.444 -8.104 1.00 83.69 87 THR A N 1
ATOM 673 C CA . THR A 1 87 ? 2.306 -2.549 -9.271 1.00 83.69 87 THR A CA 1
ATOM 674 C C . THR A 1 87 ? 3.612 -1.764 -9.417 1.00 83.69 87 THR A C 1
ATOM 676 O O . THR A 1 87 ? 4.159 -1.657 -10.516 1.00 83.69 87 THR A O 1
ATOM 679 N N . SER A 1 88 ? 4.162 -1.253 -8.310 1.00 85.56 88 SER A N 1
ATOM 680 C CA . SER A 1 88 ? 5.459 -0.575 -8.321 1.00 85.56 88 SER A CA 1
ATOM 681 C C . SER A 1 88 ? 6.598 -1.508 -8.741 1.00 85.56 88 SER A C 1
ATOM 683 O O . SER A 1 88 ? 7.425 -1.096 -9.556 1.00 85.56 88 SER A O 1
ATOM 685 N N . LYS A 1 89 ? 6.643 -2.749 -8.238 1.00 87.94 89 LYS A N 1
ATOM 686 C CA . LYS 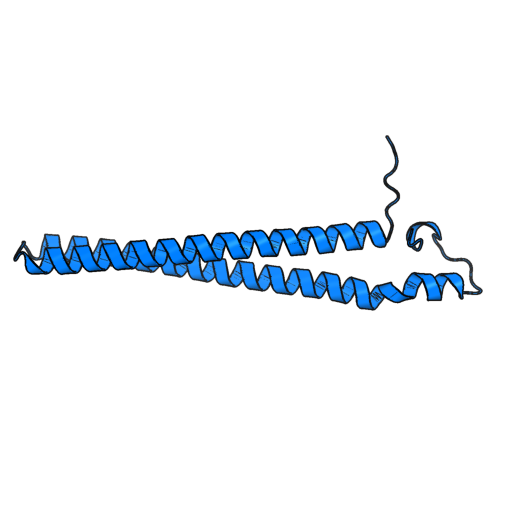A 1 89 ? 7.660 -3.740 -8.634 1.00 87.94 89 LYS A CA 1
ATOM 687 C C . LYS A 1 89 ? 7.587 -4.046 -10.129 1.00 87.94 89 LYS A C 1
ATOM 689 O O . LYS A 1 89 ? 8.615 -4.015 -10.800 1.00 87.94 89 LYS A O 1
ATOM 694 N N . ASN A 1 90 ? 6.383 -4.255 -10.657 1.00 86.62 90 ASN A N 1
ATOM 695 C CA . ASN A 1 90 ? 6.165 -4.519 -12.079 1.00 86.62 90 ASN A CA 1
ATOM 696 C C . ASN A 1 90 ? 6.587 -3.333 -12.955 1.00 86.62 90 ASN A C 1
ATOM 698 O O . ASN A 1 90 ? 7.214 -3.526 -13.993 1.00 86.62 90 ASN A O 1
ATOM 702 N N . ALA A 1 91 ? 6.327 -2.099 -12.515 1.00 81.25 91 ALA A N 1
ATOM 703 C CA . ALA A 1 91 ? 6.781 -0.908 -13.229 1.00 81.25 91 ALA A CA 1
ATOM 704 C C . ALA A 1 91 ? 8.319 -0.797 -13.271 1.00 81.25 91 ALA A C 1
ATOM 706 O O . ALA A 1 91 ? 8.880 -0.433 -14.303 1.00 81.25 91 ALA A O 1
ATOM 707 N N . PHE A 1 92 ? 9.016 -1.153 -12.186 1.00 86.62 92 PHE A N 1
ATOM 708 C CA . PHE A 1 92 ? 10.483 -1.234 -12.188 1.00 86.62 92 PHE A CA 1
ATOM 709 C C . PHE A 1 92 ? 11.012 -2.391 -13.038 1.00 86.62 92 PHE A C 1
ATOM 711 O O . PHE A 1 92 ? 12.040 -2.240 -13.695 1.00 86.62 92 PHE A O 1
ATOM 718 N N . ALA A 1 93 ? 10.318 -3.530 -13.061 1.00 88.25 93 ALA A N 1
ATOM 719 C CA . ALA A 1 93 ? 10.664 -4.634 -13.947 1.00 88.25 93 ALA A CA 1
ATOM 720 C C . ALA A 1 93 ? 10.548 -4.216 -15.421 1.00 88.25 93 ALA A C 1
ATOM 722 O O . ALA A 1 93 ? 11.446 -4.525 -16.199 1.00 88.25 93 ALA A O 1
ATOM 723 N N . ALA A 1 94 ? 9.512 -3.451 -15.779 1.00 82.56 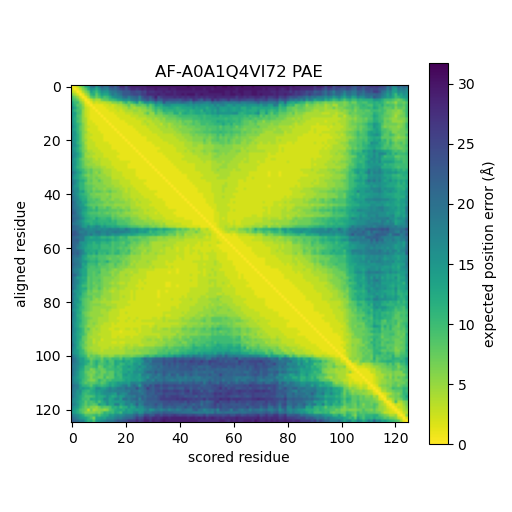94 ALA A N 1
ATOM 724 C CA . ALA A 1 94 ? 9.354 -2.882 -17.115 1.00 82.56 94 ALA A CA 1
ATOM 725 C C . ALA A 1 94 ? 10.463 -1.870 -17.462 1.00 82.56 94 ALA A C 1
ATOM 727 O O . ALA A 1 94 ? 10.999 -1.920 -18.566 1.00 82.56 94 ALA A O 1
ATOM 728 N N . ASP A 1 95 ? 10.857 -0.992 -16.529 1.00 84.12 95 ASP A N 1
ATOM 729 C CA . ASP A 1 95 ? 12.001 -0.076 -16.712 1.00 84.12 95 ASP A CA 1
ATOM 730 C C . ASP A 1 95 ? 13.306 -0.850 -16.962 1.00 84.12 95 ASP A C 1
ATOM 732 O O . ASP A 1 95 ? 14.045 -0.558 -17.903 1.00 84.12 95 ASP A O 1
ATOM 736 N N . ARG A 1 96 ? 13.556 -1.900 -16.169 1.00 85.94 96 ARG A N 1
ATOM 737 C CA . ARG A 1 96 ? 14.725 -2.772 -16.333 1.00 85.94 96 ARG A CA 1
ATOM 738 C C . ARG A 1 96 ? 14.694 -3.521 -17.664 1.00 85.94 96 ARG A C 1
ATOM 740 O O . ARG A 1 96 ? 15.700 -3.538 -18.361 1.00 85.94 96 ARG A O 1
ATOM 747 N N . GLN A 1 97 ? 13.555 -4.092 -18.048 1.00 84.25 97 GLN A N 1
ATOM 748 C CA . GLN A 1 97 ? 13.411 -4.775 -19.334 1.00 84.25 97 GLN A CA 1
ATOM 749 C C . GLN A 1 97 ? 13.626 -3.810 -20.505 1.00 84.25 97 GLN A C 1
ATOM 751 O O . GLN A 1 97 ? 14.273 -4.176 -21.488 1.00 84.25 97 GLN A O 1
ATOM 756 N N . ALA A 1 98 ? 13.129 -2.573 -20.399 1.00 78.06 98 ALA A N 1
ATOM 757 C CA . ALA A 1 98 ? 13.398 -1.536 -21.386 1.00 78.06 98 ALA A CA 1
ATOM 758 C C . ALA A 1 98 ? 14.907 -1.250 -21.470 1.00 78.06 98 ALA A C 1
ATOM 760 O O . ALA A 1 98 ? 15.466 -1.235 -22.565 1.00 78.06 98 ALA A O 1
ATOM 761 N N . GLN A 1 99 ? 15.586 -1.111 -20.326 1.00 80.31 99 GLN A N 1
ATOM 762 C CA . GLN A 1 99 ? 17.038 -0.938 -20.274 1.00 80.31 99 GLN A CA 1
ATOM 763 C C . GLN A 1 99 ? 17.799 -2.112 -20.908 1.00 80.31 99 GLN A C 1
ATOM 765 O O . GLN A 1 99 ? 18.711 -1.870 -21.694 1.00 80.31 99 GLN A O 1
ATOM 770 N N . GLU A 1 100 ? 17.446 -3.354 -20.588 1.00 81.31 100 GLU A N 1
ATOM 771 C CA . GLU A 1 100 ? 18.110 -4.559 -21.103 1.00 81.31 100 GLU A CA 1
ATOM 772 C C . GLU A 1 100 ? 17.898 -4.721 -22.613 1.00 81.31 100 GLU A C 1
ATOM 774 O O . GLU A 1 100 ? 18.853 -4.930 -23.356 1.00 81.31 100 GLU A O 1
ATOM 779 N N . SER A 1 101 ? 16.660 -4.554 -23.085 1.00 73.88 101 SER A N 1
ATOM 780 C CA . SER A 1 101 ? 16.301 -4.779 -24.493 1.00 73.88 101 SER A CA 1
ATOM 781 C C . SER A 1 101 ? 16.858 -3.702 -25.424 1.00 73.88 101 SER A C 1
ATOM 783 O O . SER A 1 101 ? 17.091 -3.953 -26.605 1.00 73.88 101 SER A O 1
ATOM 785 N N . HIS A 1 102 ? 17.054 -2.487 -24.911 1.00 66.88 102 HIS A N 1
ATOM 786 C CA . HIS A 1 102 ? 17.338 -1.321 -25.743 1.00 66.88 102 HIS A CA 1
ATOM 787 C C . HIS A 1 102 ? 18.600 -0.545 -25.330 1.00 66.88 102 HIS A C 1
ATOM 789 O O . HIS A 1 102 ? 18.949 0.451 -25.965 1.00 66.88 102 HIS A O 1
ATOM 795 N N . GLY A 1 103 ? 19.324 -0.995 -24.300 1.00 65.12 103 GLY A N 1
ATOM 796 C CA . GLY A 1 103 ? 20.561 -0.367 -23.822 1.00 65.12 103 GLY A CA 1
ATOM 797 C C . GLY A 1 103 ? 21.681 -0.351 -24.864 1.00 65.12 103 GLY A C 1
ATOM 798 O O . GLY A 1 103 ? 22.320 0.682 -25.038 1.00 65.12 103 GLY A O 1
ATOM 799 N N . GLY A 1 104 ? 21.845 -1.446 -25.615 1.00 67.75 104 GLY A N 1
ATOM 800 C CA . GLY A 1 104 ? 22.856 -1.586 -26.674 1.00 67.75 104 GLY A CA 1
ATOM 801 C C . GLY A 1 104 ? 22.365 -1.241 -28.083 1.00 67.75 104 GLY A C 1
ATOM 802 O O . GLY A 1 104 ? 23.100 -1.412 -29.054 1.00 67.75 104 GLY A O 1
ATOM 803 N N . ILE A 1 105 ? 21.119 -0.773 -28.236 1.00 70.31 105 ILE A N 1
ATOM 804 C CA . ILE A 1 105 ? 20.545 -0.505 -29.564 1.00 70.31 105 ILE A CA 1
ATOM 805 C C . ILE A 1 105 ? 21.269 0.624 -30.279 1.00 70.31 105 ILE A C 1
ATOM 807 O O . ILE A 1 105 ? 21.408 0.560 -31.495 1.00 70.31 105 ILE A O 1
ATOM 811 N N . LYS A 1 106 ? 21.773 1.625 -29.554 1.00 66.19 106 LYS A N 1
ATOM 812 C CA . LYS A 1 106 ? 22.586 2.672 -30.172 1.00 66.19 106 LYS A CA 1
ATOM 813 C C . LYS A 1 106 ? 23.873 2.099 -30.760 1.00 66.19 106 LYS A C 1
ATOM 815 O O . LYS A 1 106 ? 24.157 2.334 -31.923 1.00 66.19 106 LYS A O 1
ATOM 820 N N . GLU A 1 107 ? 24.608 1.295 -30.000 1.00 68.38 107 GLU A N 1
ATOM 821 C CA . GLU A 1 107 ? 25.858 0.680 -30.468 1.00 68.38 107 GLU A CA 1
ATOM 822 C C . GLU A 1 107 ? 25.618 -0.354 -31.574 1.00 68.38 107 GLU A C 1
ATOM 824 O O . GLU A 1 107 ? 26.476 -0.566 -32.427 1.00 68.38 107 GLU A O 1
ATOM 829 N N . ALA A 1 108 ? 24.463 -1.022 -31.579 1.00 70.31 108 ALA A N 1
ATOM 830 C CA . ALA A 1 108 ? 24.046 -1.889 -32.677 1.00 70.31 108 ALA A CA 1
ATOM 831 C C . ALA A 1 108 ? 23.667 -1.080 -33.931 1.00 70.31 108 ALA A C 1
ATOM 833 O O . ALA A 1 108 ? 24.083 -1.438 -35.029 1.00 70.31 108 ALA A O 1
ATOM 834 N N . ALA A 1 109 ? 22.935 0.027 -33.773 1.00 68.94 109 ALA A N 1
ATOM 835 C CA . ALA A 1 109 ? 22.562 0.925 -34.863 1.00 68.94 109 ALA A CA 1
ATOM 836 C C . ALA A 1 109 ? 23.783 1.637 -35.468 1.00 68.94 109 ALA A C 1
ATOM 838 O O . ALA A 1 109 ? 23.882 1.731 -36.687 1.00 68.94 109 ALA A O 1
ATOM 839 N N . ASP A 1 110 ? 24.733 2.081 -34.640 1.00 70.81 110 ASP A N 1
ATOM 840 C CA . ASP A 1 110 ? 25.980 2.722 -35.076 1.00 70.81 110 ASP A CA 1
ATOM 841 C C . ASP A 1 110 ? 26.892 1.744 -35.840 1.00 70.81 110 ASP A C 1
ATOM 843 O O . ASP A 1 110 ? 27.612 2.152 -36.749 1.00 70.81 110 ASP A O 1
ATOM 847 N N . ARG A 1 111 ? 26.860 0.448 -35.492 1.00 76.00 111 ARG A N 1
ATOM 848 C CA . ARG A 1 111 ? 27.641 -0.610 -36.160 1.00 76.00 111 ARG A CA 1
ATOM 849 C C . ARG A 1 111 ? 26.930 -1.251 -37.353 1.00 76.00 111 ARG A C 1
ATOM 851 O O . ARG A 1 111 ? 27.548 -2.053 -38.051 1.00 76.00 111 ARG A O 1
ATOM 858 N N . SER A 1 112 ? 25.652 -0.947 -37.580 1.00 69.81 112 SER A N 1
ATOM 859 C CA . SER A 1 112 ? 24.883 -1.542 -38.673 1.00 69.81 112 SER A CA 1
ATOM 860 C C . SER A 1 112 ? 25.367 -0.998 -40.024 1.00 69.81 112 SER A C 1
ATOM 862 O O . SER A 1 112 ? 25.322 0.215 -40.237 1.00 69.81 112 SER A O 1
ATOM 864 N N . PRO A 1 113 ? 25.772 -1.862 -40.974 1.00 71.44 113 PRO A N 1
ATOM 865 C CA . PRO A 1 113 ? 26.082 -1.438 -42.338 1.00 71.44 113 PRO A CA 1
ATOM 866 C C . PRO A 1 113 ? 24.816 -1.139 -43.161 1.00 71.44 113 PRO A C 1
ATOM 868 O O . PRO A 1 113 ? 24.919 -0.678 -44.295 1.00 71.44 113 PRO A O 1
ATOM 871 N N . VAL A 1 114 ? 23.626 -1.417 -42.613 1.00 73.12 114 VAL A N 1
ATOM 872 C CA . VAL A 1 114 ? 22.325 -1.213 -43.262 1.00 73.12 114 VAL A CA 1
ATOM 873 C C . VAL A 1 114 ? 21.704 0.095 -42.783 1.00 73.12 114 VAL A C 1
ATOM 875 O O . VAL A 1 114 ? 21.733 0.408 -41.589 1.00 73.12 114 VAL A O 1
ATOM 878 N N . GLU A 1 115 ? 21.116 0.847 -43.712 1.00 69.19 115 GLU A N 1
ATOM 879 C CA . GLU A 1 115 ? 20.389 2.073 -43.402 1.00 69.19 115 GLU A CA 1
ATOM 880 C C . GLU A 1 115 ? 19.160 1.777 -42.527 1.00 69.19 115 GLU A C 1
ATOM 882 O O . GLU A 1 115 ? 18.286 0.986 -42.879 1.00 69.19 115 GLU A O 1
ATOM 887 N N . MET A 1 116 ? 19.117 2.401 -41.348 1.00 68.12 116 MET A N 1
ATOM 888 C CA . MET A 1 116 ? 18.041 2.212 -40.375 1.00 68.12 116 MET A CA 1
ATOM 889 C C . MET A 1 116 ? 16.801 3.019 -40.772 1.00 68.12 116 MET A C 1
ATOM 891 O O . MET A 1 116 ? 16.926 4.172 -41.180 1.00 68.12 116 MET A O 1
ATOM 895 N N . ALA A 1 117 ? 15.612 2.447 -40.551 1.00 69.00 117 ALA A N 1
ATOM 896 C CA . ALA A 1 117 ? 14.331 3.046 -40.941 1.00 69.00 117 ALA A CA 1
ATOM 897 C C . ALA A 1 117 ? 14.067 4.444 -40.335 1.00 69.00 117 ALA A C 1
ATOM 899 O O . ALA A 1 117 ? 13.463 5.281 -40.999 1.00 69.00 117 ALA A O 1
ATOM 900 N N . ASP A 1 118 ? 14.534 4.716 -39.106 1.00 69.69 118 ASP A N 1
ATOM 901 C CA . ASP A 1 118 ? 14.535 6.061 -38.504 1.00 69.69 118 ASP A CA 1
ATOM 902 C C . ASP A 1 118 ? 15.712 6.234 -37.527 1.00 69.69 118 ASP A C 1
ATOM 904 O O . ASP A 1 118 ? 15.665 5.822 -36.367 1.00 69.69 118 ASP A O 1
ATOM 908 N N . ARG A 1 119 ? 16.793 6.874 -37.987 1.00 66.62 119 ARG A N 1
ATOM 909 C CA . ARG A 1 119 ? 17.985 7.157 -37.166 1.00 66.62 119 ARG A CA 1
ATOM 910 C C . ARG A 1 119 ? 17.702 8.064 -35.963 1.00 66.62 119 ARG A C 1
ATOM 912 O O . ARG A 1 119 ? 18.438 7.990 -34.983 1.00 66.62 119 ARG A O 1
ATOM 919 N N . GLY A 1 120 ? 16.678 8.919 -36.022 1.00 67.38 12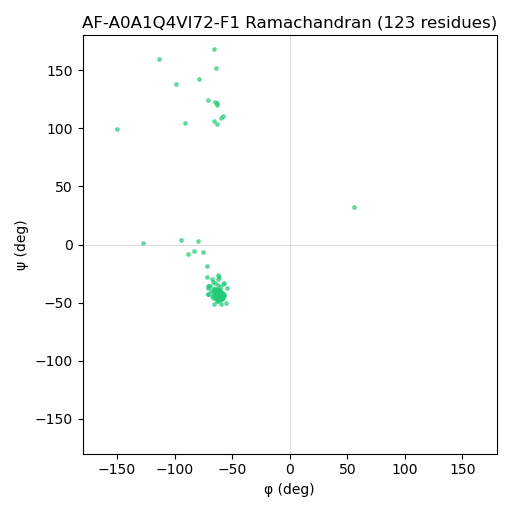0 GLY A N 1
ATOM 920 C CA . GLY A 1 120 ? 16.315 9.841 -34.944 1.00 67.38 120 GLY A CA 1
ATOM 921 C C . GLY A 1 120 ? 15.714 9.125 -33.736 1.00 67.38 120 GLY A C 1
ATOM 922 O O . GLY A 1 120 ? 16.019 9.484 -32.601 1.00 67.38 120 GLY A O 1
ATOM 923 N N . TRP A 1 121 ? 14.944 8.061 -33.972 1.00 66.50 121 TRP A N 1
ATOM 924 C CA . TRP A 1 121 ? 14.382 7.212 -32.917 1.00 66.50 121 TRP A CA 1
ATOM 925 C C . TRP A 1 121 ? 15.462 6.526 -32.061 1.00 66.50 121 TRP A C 1
ATOM 927 O O . TRP A 1 121 ? 15.341 6.441 -30.834 1.00 66.50 121 TRP A O 1
ATOM 937 N N . TYR A 1 122 ? 16.538 6.070 -32.712 1.00 65.00 122 TYR A N 1
ATOM 938 C CA . TYR A 1 122 ? 17.653 5.349 -32.089 1.00 65.00 122 TYR A CA 1
ATOM 939 C C . TYR A 1 122 ? 18.707 6.255 -31.441 1.00 65.00 122 TYR A C 1
ATOM 941 O O . TYR A 1 122 ? 19.627 5.749 -30.791 1.00 65.00 122 TYR A O 1
ATOM 949 N N . LYS A 1 123 ? 18.601 7.582 -31.592 1.00 63.88 123 LYS A N 1
ATOM 950 C CA . LYS A 1 123 ? 19.516 8.507 -30.922 1.00 63.88 123 LYS A CA 1
ATOM 951 C C . LYS A 1 123 ? 19.337 8.421 -29.405 1.00 63.88 123 LYS A C 1
ATOM 953 O O . LYS A 1 123 ? 18.255 8.655 -28.867 1.00 63.88 123 LYS A O 1
ATOM 958 N N . GLN A 1 124 ? 20.438 8.108 -28.730 1.00 55.03 124 GLN A N 1
ATOM 959 C CA . GLN A 1 124 ? 20.647 8.454 -27.332 1.00 55.03 124 GLN A CA 1
ATOM 960 C C . GLN A 1 124 ? 21.347 9.820 -27.353 1.00 55.03 124 GLN A C 1
ATOM 962 O O . GLN A 1 124 ? 22.504 9.874 -27.764 1.00 55.03 124 GLN A O 1
ATOM 967 N N . GLU A 1 125 ? 20.641 10.910 -27.052 1.00 49.09 125 GLU A N 1
ATOM 968 C CA . GLU A 1 125 ? 21.295 12.186 -26.706 1.00 49.09 125 GLU A CA 1
ATOM 969 C C . GLU A 1 125 ? 21.670 12.194 -25.223 1.00 49.09 125 GLU A C 1
ATOM 971 O O . GLU A 1 125 ? 20.824 11.764 -24.401 1.00 49.09 125 GLU A O 1
#

Radius of gyration: 26.3 Å; Cα contacts (8 Å, |Δi|>4): 94; chains: 1; bounding box: 54×30×76 Å

Solvent-accessible surface area (backbone atoms only — not comparable to full-atom values): 6602 Å² total; per-residue (Å²): 130,85,77,76,78,73,22,56,57,55,52,51,53,51,41,46,50,50,19,52,51,36,40,56,51,18,55,52,36,44,54,52,27,53,50,38,42,52,54,22,52,49,42,38,52,50,28,56,53,49,52,71,68,72,60,60,70,65,61,38,51,54,36,47,49,53,23,49,52,35,46,51,52,27,52,54,40,45,52,52,22,51,52,33,42,51,53,16,51,52,34,45,50,50,38,49,50,50,46,69,75,50,63,58,46,43,66,49,58,75,68,44,93,62,90,65,96,56,66,67,41,54,44,78,130

Mean predicted aligned error: 9.09 Å

Sequence (125 aa):
MAKVSLTYISLRLSVRSAAKKARALADRQAKLTARLQEESDDVKRIAEQIASLKVDPFTVAETEDVGGLMRQLWKYAAWYAAAALETSKNAFAADRQAQESHGGIKEAADRSPVEMADRGWYKQE